Protein AF-A0A8C5TYS0-F1 (afdb_monomer_lite)

Organism: NCBI:txid2593467

Secondary structure (DSSP, 8-state):
---HHHHHHHHHHHHHHHHHHTTSPPPP----HHHHHHHHHHHHHHHHHHHHHHHHHHHHHHHHHHHHHHHHHHHHHHHHTT-

Foldseek 3Di:
DDDPVQVVLQVVLVVLQCVVCPPHDRDDDDDDSVVSVVSSVVSVVVVVVVVVVVVVVVVVVVVVVVVVVVCVVVVVVVVVVVD

Sequence (83 aa):
QVPREMREMKRDVTLWLKKIYGNARVPQYEVNERTVDILHEVMECNEERDKDISLLIEDFKEREAKYEAEGEFESPFLIMESK

pLDDT: mean 82.59, std 12.39, range [47.34, 93.88]

InterPro domains:
  IPR026243 HAUS augmin-like complex subunit 1 [PF25762] (13-72)
  IPR026243 HAUS augmin-like complex subunit 1 [PR02087] (16-31)
  IPR026243 HAUS augmin-like complex subunit 1 [PR02087] (31-46)
  IPR026243 HAUS augmin-like complex subunit 1 [PR02087] (52-74)
  IPR026243 HAUS augmin-like complex subunit 1 [PTHR31570] (8-72)

Structure (mmCIF, N/CA/C/O backbone):
data_AF-A0A8C5TYS0-F1
#
_entry.id   AF-A0A8C5TYS0-F1
#
loop_
_atom_site.group_PDB
_atom_site.id
_atom_site.type_symbol
_atom_site.label_atom_id
_atom_site.label_alt_id
_atom_site.label_comp_id
_atom_site.label_asym_id
_atom_site.label_entity_id
_atom_site.label_seq_id
_atom_site.pdbx_PDB_ins_code
_atom_site.Cartn_x
_atom_site.Cartn_y
_atom_site.Cartn_z
_atom_site.occupancy
_atom_site.B_iso_or_equiv
_atom_site.auth_seq_id
_atom_site.auth_comp_id
_atom_site.auth_asym_id
_atom_site.auth_atom_id
_atom_site.pdbx_PDB_model_num
ATOM 1 N N . GLN A 1 1 ? -9.156 10.719 26.467 1.00 55.38 1 GLN A N 1
ATOM 2 C CA . GLN A 1 1 ? -8.917 11.554 25.271 1.00 55.38 1 GLN A CA 1
ATOM 3 C C . GLN A 1 1 ? -8.102 10.719 24.299 1.00 55.38 1 GLN A C 1
ATOM 5 O O . GLN A 1 1 ? -7.065 10.230 24.713 1.00 55.38 1 GLN A O 1
ATOM 10 N N . VAL A 1 2 ? -8.588 10.472 23.078 1.00 63.34 2 VAL A N 1
ATOM 11 C CA . VAL A 1 2 ? -7.843 9.652 22.098 1.00 63.34 2 VAL A CA 1
ATOM 12 C C . VAL A 1 2 ? -6.540 10.385 21.715 1.00 63.34 2 VAL A C 1
ATOM 14 O O . VAL A 1 2 ? -6.625 11.606 21.482 1.00 63.34 2 VAL A O 1
ATOM 17 N N . PRO A 1 3 ? -5.374 9.707 21.663 1.00 78.56 3 PRO A N 1
ATOM 18 C CA . PRO A 1 3 ? -4.095 10.300 21.259 1.00 78.56 3 PRO A CA 1
ATOM 19 C C . PRO A 1 3 ? -4.173 11.007 19.895 1.00 78.56 3 PRO A C 1
ATOM 21 O O . PRO A 1 3 ? -5.010 10.668 19.056 1.00 78.56 3 PRO A O 1
ATOM 24 N N . ARG A 1 4 ? -3.349 12.045 19.674 1.00 77.12 4 ARG A N 1
ATOM 25 C CA . ARG A 1 4 ? -3.303 12.751 18.373 1.00 77.12 4 ARG A CA 1
ATOM 26 C C . ARG A 1 4 ? -2.835 11.825 17.251 1.00 77.12 4 ARG A C 1
ATOM 28 O O . ARG A 1 4 ? -3.499 11.792 16.223 1.00 77.12 4 ARG A O 1
ATOM 35 N N . GLU A 1 5 ? -1.800 11.038 17.512 1.00 79.38 5 GLU A N 1
ATOM 36 C CA . GLU A 1 5 ? -1.217 10.065 16.578 1.00 79.38 5 GLU A CA 1
ATOM 37 C C . GLU A 1 5 ? -2.276 9.100 16.041 1.00 79.38 5 GLU A C 1
ATOM 39 O O . GLU A 1 5 ? -2.447 8.949 14.838 1.00 79.38 5 GLU A O 1
ATOM 44 N N . MET A 1 6 ? -3.118 8.562 16.920 1.00 80.44 6 MET A N 1
ATOM 45 C CA . MET A 1 6 ? -4.171 7.636 16.517 1.00 80.44 6 MET A CA 1
ATO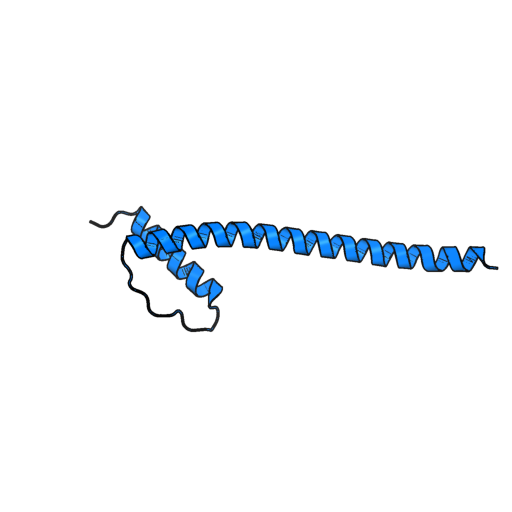M 46 C C . MET A 1 6 ? -5.255 8.274 15.625 1.00 80.44 6 MET A C 1
ATOM 48 O O . MET A 1 6 ? -5.870 7.610 14.785 1.00 80.44 6 MET A O 1
ATOM 52 N N . ARG A 1 7 ? -5.512 9.582 15.777 1.00 83.12 7 ARG A N 1
ATOM 53 C CA . ARG A 1 7 ? -6.402 10.308 14.854 1.00 83.12 7 ARG A CA 1
ATOM 54 C C . ARG A 1 7 ? -5.768 10.479 13.477 1.00 83.12 7 ARG A C 1
ATOM 56 O O . ARG A 1 7 ? -6.499 10.445 12.489 1.00 83.12 7 ARG A O 1
ATOM 63 N N . GLU A 1 8 ? -4.459 10.689 13.432 1.00 88.00 8 GLU A N 1
ATOM 64 C CA . GLU A 1 8 ? -3.691 10.844 12.198 1.00 88.00 8 GLU A CA 1
ATOM 65 C C . GLU A 1 8 ? -3.610 9.506 11.454 1.00 88.00 8 GLU A C 1
ATOM 67 O O . GLU A 1 8 ? -4.110 9.431 10.333 1.00 88.00 8 GLU A O 1
ATOM 72 N N . MET A 1 9 ? -3.204 8.422 12.128 1.00 88.25 9 MET A N 1
ATOM 73 C CA . MET A 1 9 ? -3.177 7.062 11.565 1.00 88.25 9 MET A CA 1
ATOM 74 C C . MET A 1 9 ? -4.523 6.655 10.960 1.00 88.25 9 MET A C 1
ATOM 76 O O . MET A 1 9 ? -4.606 6.195 9.822 1.00 88.25 9 MET A O 1
ATOM 80 N N . LYS A 1 10 ? -5.626 6.899 11.681 1.00 88.94 10 LYS A N 1
ATOM 81 C CA . LYS A 1 10 ? -6.975 6.623 11.169 1.00 88.94 10 LYS A CA 1
ATOM 82 C C . LYS A 1 10 ? -7.283 7.407 9.892 1.00 88.94 10 LYS A C 1
ATOM 84 O O . LYS A 1 10 ? -7.966 6.892 8.999 1.00 88.94 10 LYS A O 1
ATOM 89 N N . ARG A 1 11 ? -6.857 8.670 9.818 1.00 91.25 11 ARG A N 1
ATOM 90 C CA . ARG A 1 11 ? -7.087 9.520 8.647 1.00 91.25 11 ARG A CA 1
ATOM 91 C C . ARG A 1 11 ? -6.310 8.993 7.448 1.00 91.25 11 ARG A C 1
ATOM 93 O O . ARG A 1 11 ? -6.893 8.892 6.369 1.00 91.25 11 ARG A O 1
ATOM 100 N N . ASP A 1 12 ? -5.057 8.622 7.658 1.00 92.50 12 ASP A N 1
ATOM 101 C CA . ASP A 1 12 ? -4.164 8.167 6.598 1.00 92.50 12 ASP A CA 1
ATOM 102 C C . ASP A 1 12 ? -4.622 6.812 6.049 1.00 92.50 12 ASP A C 1
ATOM 104 O O . ASP A 1 12 ? -4.844 6.695 4.843 1.00 92.50 12 ASP A O 1
ATOM 108 N N . VAL A 1 13 ? -4.989 5.867 6.924 1.00 92.12 13 VAL A N 1
ATOM 109 C CA . VAL A 1 13 ? -5.645 4.603 6.539 1.00 92.12 13 VAL A CA 1
ATOM 110 C C . VAL A 1 13 ? -6.912 4.848 5.715 1.00 92.12 13 VAL A C 1
ATOM 112 O O . VAL A 1 13 ? -7.153 4.178 4.712 1.00 92.12 13 VAL A O 1
ATOM 115 N N . THR A 1 14 ? -7.735 5.830 6.092 1.00 91.00 14 THR A N 1
ATOM 116 C CA . THR A 1 14 ? -8.975 6.136 5.357 1.00 91.00 14 THR A CA 1
ATOM 117 C C . THR A 1 14 ? -8.687 6.672 3.950 1.00 91.00 14 THR A C 1
ATOM 119 O O . THR A 1 14 ? -9.409 6.346 3.004 1.00 91.00 14 THR A O 1
ATOM 122 N N . LEU A 1 15 ? -7.666 7.518 3.799 1.00 92.75 15 LEU A N 1
ATOM 123 C CA . LEU A 1 15 ? -7.253 8.053 2.500 1.00 92.75 15 LEU A CA 1
ATOM 124 C C . LEU A 1 15 ? -6.633 6.960 1.625 1.00 92.75 15 LEU A C 1
ATOM 126 O O . LEU A 1 15 ? -6.984 6.853 0.450 1.00 92.75 15 LEU A O 1
ATOM 130 N N . TRP A 1 16 ? -5.788 6.114 2.209 1.00 93.88 16 TRP A N 1
ATOM 131 C CA . TRP A 1 16 ? -5.166 4.985 1.527 1.00 93.88 16 TRP A CA 1
ATOM 132 C C . TRP A 1 16 ? -6.196 3.951 1.049 1.00 93.88 16 TRP A C 1
ATOM 134 O O . TRP A 1 16 ? -6.181 3.564 -0.118 1.00 93.88 16 TRP A O 1
ATOM 144 N N . LEU A 1 17 ? -7.182 3.589 1.878 1.00 92.50 17 LEU A N 1
ATOM 145 C CA . LEU A 1 17 ? -8.271 2.696 1.460 1.00 92.50 17 LEU A CA 1
ATOM 146 C C . LEU A 1 17 ? -9.086 3.282 0.299 1.00 92.50 17 LEU A C 1
ATOM 148 O O . LEU A 1 17 ? -9.452 2.558 -0.625 1.00 92.50 17 LEU A O 1
ATOM 152 N N . LYS A 1 18 ? -9.344 4.597 0.299 1.00 91.44 18 LYS A N 1
ATOM 153 C CA . LYS A 1 18 ? -9.995 5.262 -0.842 1.00 91.44 18 LYS A CA 1
ATOM 154 C C . LYS A 1 18 ? -9.136 5.211 -2.106 1.00 91.44 18 LYS A C 1
ATOM 156 O O . LYS A 1 18 ? -9.685 5.008 -3.183 1.00 91.44 18 LYS A O 1
ATOM 161 N N . LYS A 1 19 ? -7.815 5.373 -1.983 1.00 91.31 19 LYS A N 1
ATOM 162 C CA . LYS A 1 19 ? -6.869 5.258 -3.104 1.00 91.31 19 LYS A CA 1
ATOM 163 C C . LYS A 1 19 ? -6.895 3.848 -3.705 1.00 91.31 19 LYS A C 1
ATOM 165 O O . LYS A 1 19 ? -7.049 3.733 -4.915 1.00 91.31 19 LYS A O 1
ATOM 170 N N . ILE A 1 20 ? -6.819 2.799 -2.880 1.00 91.19 20 ILE A N 1
ATOM 171 C CA . ILE A 1 20 ? -6.810 1.398 -3.346 1.00 91.19 20 ILE A CA 1
ATOM 172 C C . ILE A 1 20 ? -8.131 0.993 -3.998 1.00 91.19 20 ILE A C 1
ATOM 174 O O . ILE A 1 20 ? -8.133 0.367 -5.055 1.00 91.19 20 ILE A O 1
ATOM 178 N N . TYR A 1 21 ? -9.263 1.333 -3.380 1.00 90.88 21 TYR A N 1
ATOM 179 C CA . TYR A 1 21 ? -10.567 0.948 -3.923 1.00 90.88 21 TYR A CA 1
ATOM 180 C C . TYR A 1 21 ? -11.009 1.843 -5.091 1.00 90.88 21 TYR A C 1
ATOM 182 O O . TYR A 1 21 ? -11.873 1.440 -5.871 1.00 90.88 21 TYR A O 1
ATOM 190 N N . GLY A 1 22 ? -10.424 3.035 -5.251 1.00 89.25 22 GLY A N 1
ATOM 191 C CA . GLY A 1 22 ? -10.735 3.963 -6.335 1.00 89.25 22 GLY A CA 1
ATOM 192 C C . GLY A 1 22 ? -12.225 4.315 -6.373 1.00 89.25 22 GLY A C 1
ATOM 193 O O . GLY A 1 22 ? -12.739 4.988 -5.483 1.00 89.25 22 GLY A O 1
ATOM 194 N N . ASN A 1 23 ? -12.926 3.834 -7.406 1.00 89.81 23 ASN A N 1
ATOM 195 C CA . ASN A 1 23 ? -14.373 4.026 -7.574 1.00 89.81 23 ASN A CA 1
ATOM 196 C C . ASN A 1 23 ? -15.229 2.957 -6.872 1.00 89.81 23 ASN A C 1
ATOM 198 O O . ASN A 1 23 ? -16.451 3.105 -6.782 1.00 89.81 23 ASN A O 1
ATOM 202 N N . ALA A 1 24 ? -14.625 1.865 -6.401 1.00 91.62 24 ALA A N 1
ATOM 203 C CA . ALA A 1 24 ? -15.328 0.840 -5.648 1.00 91.62 24 ALA A CA 1
ATOM 204 C C . ALA A 1 24 ? -15.627 1.317 -4.218 1.00 91.62 24 ALA A C 1
ATOM 206 O O . ALA A 1 24 ? -14.936 2.162 -3.645 1.00 91.62 24 ALA A O 1
ATOM 207 N N . ARG A 1 25 ? -16.680 0.761 -3.611 1.00 89.06 25 ARG A N 1
ATOM 208 C CA . ARG A 1 25 ? -16.991 1.041 -2.205 1.00 89.06 25 ARG A CA 1
ATOM 209 C C . ARG A 1 25 ? -16.002 0.317 -1.299 1.00 89.06 25 ARG A C 1
ATOM 211 O O . ARG A 1 25 ? -15.866 -0.899 -1.394 1.00 89.06 25 ARG A O 1
ATOM 218 N N . VAL A 1 26 ? -15.400 1.064 -0.375 1.00 89.25 26 VAL A N 1
ATOM 219 C CA . VAL A 1 26 ? -14.613 0.497 0.725 1.00 89.25 26 VAL A CA 1
ATOM 220 C C . VAL A 1 26 ? -15.539 -0.377 1.590 1.00 89.25 26 VAL A C 1
ATOM 222 O O . VAL A 1 26 ? -16.597 0.112 2.010 1.00 89.25 26 VAL A O 1
ATOM 225 N N . PRO A 1 27 ? -15.189 -1.651 1.848 1.00 89.19 27 PRO A N 1
ATOM 226 C CA . PRO A 1 27 ? -15.950 -2.520 2.736 1.00 89.19 27 PRO A CA 1
ATOM 227 C C . PRO A 1 27 ? -16.088 -1.914 4.132 1.00 89.19 27 PRO A C 1
ATOM 229 O O . PRO A 1 27 ? -15.200 -1.209 4.607 1.00 89.19 27 PRO A O 1
ATOM 232 N N . GLN A 1 28 ? -17.198 -2.202 4.810 1.00 87.62 28 GLN A N 1
ATOM 233 C CA . GLN A 1 28 ? -17.327 -1.826 6.214 1.00 87.62 28 GLN A CA 1
ATOM 234 C C . GLN A 1 28 ? -16.383 -2.678 7.061 1.00 87.62 28 GLN A C 1
ATOM 236 O O . GLN A 1 28 ? -16.321 -3.895 6.900 1.00 87.62 28 GLN A O 1
ATOM 241 N N . TYR A 1 29 ? -15.674 -2.028 7.975 1.00 86.94 29 TYR A N 1
ATOM 242 C CA . TYR A 1 29 ? -14.788 -2.671 8.932 1.00 86.94 29 TYR A CA 1
ATOM 243 C C . TYR A 1 29 ? -14.982 -2.044 10.308 1.00 86.94 29 TYR A C 1
ATOM 245 O O . TYR A 1 29 ? -15.430 -0.900 10.440 1.00 86.94 29 TYR A O 1
ATOM 253 N N . GLU A 1 30 ? -14.660 -2.807 11.344 1.00 89.38 30 GLU A N 1
ATOM 254 C CA . GLU A 1 30 ? -14.683 -2.301 12.706 1.00 89.38 30 GLU A CA 1
ATOM 255 C C . GLU A 1 30 ? -13.514 -1.334 12.913 1.00 89.38 30 GLU A C 1
ATOM 257 O O . GLU A 1 30 ? -12.352 -1.697 12.750 1.00 89.38 30 GLU A O 1
ATOM 262 N N . VAL A 1 31 ? -13.812 -0.084 13.266 1.00 84.31 31 VAL A N 1
ATOM 263 C CA . VAL A 1 31 ? -12.783 0.931 13.511 1.00 84.31 31 VAL A CA 1
ATOM 264 C C . VAL A 1 31 ? -12.420 0.927 14.993 1.00 84.31 31 VAL A C 1
ATOM 266 O O . VAL A 1 31 ? -12.907 1.761 15.758 1.00 84.31 31 VAL A O 1
ATOM 269 N N . ASN A 1 32 ? -11.575 -0.021 15.390 1.00 88.25 32 ASN A N 1
ATOM 270 C CA . ASN A 1 32 ? -10.942 -0.053 16.708 1.00 88.25 32 ASN A CA 1
ATOM 271 C C . ASN A 1 32 ? -9.432 0.232 16.600 1.00 88.25 32 ASN A C 1
ATOM 273 O O . ASN A 1 32 ? -8.890 0.323 15.500 1.00 88.25 32 ASN A O 1
ATOM 277 N N . GLU A 1 33 ? -8.771 0.420 17.743 1.00 86.31 33 GLU A N 1
ATOM 278 C CA . GLU A 1 33 ? -7.342 0.764 17.812 1.00 86.31 33 GLU A CA 1
ATOM 279 C C . GLU A 1 33 ? -6.464 -0.245 17.094 1.00 86.31 33 GLU A C 1
ATOM 281 O O . GLU A 1 33 ? -5.767 0.096 16.145 1.00 86.31 33 GLU A O 1
ATOM 286 N N . ARG A 1 34 ? -6.658 -1.517 17.426 1.00 89.81 34 ARG A N 1
ATOM 287 C CA . ARG A 1 34 ? -5.943 -2.623 16.806 1.00 89.81 34 ARG A CA 1
ATOM 288 C C . ARG A 1 34 ? -6.144 -2.686 15.290 1.00 89.81 34 ARG A C 1
ATOM 290 O O . ARG A 1 34 ? -5.205 -2.979 14.562 1.00 89.81 34 ARG A O 1
ATOM 297 N N . THR A 1 35 ? -7.358 -2.449 14.801 1.00 90.81 35 THR A N 1
ATOM 298 C CA . THR A 1 35 ? -7.656 -2.499 13.367 1.00 90.81 35 THR A CA 1
ATOM 299 C C . THR A 1 35 ? -7.021 -1.328 12.628 1.00 90.81 35 THR A C 1
ATOM 301 O O . THR A 1 35 ? -6.528 -1.522 11.521 1.00 90.81 35 THR A O 1
ATOM 304 N N . VAL A 1 36 ? -7.013 -0.130 13.218 1.00 90.56 36 VAL A N 1
ATOM 305 C CA . VAL A 1 36 ? -6.333 1.030 12.625 1.00 90.56 36 VAL A CA 1
ATOM 306 C C . VAL A 1 36 ? -4.826 0.798 12.573 1.00 90.56 36 VAL A C 1
ATOM 308 O O . VAL A 1 36 ? -4.248 1.035 11.519 1.00 90.56 36 VAL A O 1
ATOM 311 N N . ASP A 1 37 ? -4.223 0.271 13.639 1.00 91.62 37 ASP A N 1
ATOM 312 C CA . ASP A 1 37 ? -2.783 -0.007 13.687 1.00 91.62 37 ASP A CA 1
ATOM 313 C C . ASP A 1 37 ? -2.367 -1.049 12.643 1.00 91.62 37 ASP A C 1
ATOM 315 O O . ASP A 1 37 ? -1.452 -0.810 11.859 1.00 91.62 37 ASP A O 1
ATOM 319 N N . ILE A 1 38 ? -3.096 -2.170 12.555 1.00 92.69 38 ILE A N 1
ATOM 320 C CA . ILE A 1 38 ? -2.829 -3.208 11.545 1.00 92.69 38 ILE A CA 1
ATOM 321 C C . ILE A 1 38 ? -2.953 -2.628 10.131 1.00 92.69 38 ILE A C 1
ATOM 323 O O . ILE A 1 38 ? -2.116 -2.890 9.273 1.00 92.69 38 ILE A O 1
ATOM 327 N N . LEU A 1 39 ? -3.998 -1.842 9.857 1.00 93.25 39 LEU A N 1
ATOM 328 C CA . LEU A 1 39 ? -4.180 -1.238 8.535 1.00 93.25 39 LEU A CA 1
ATOM 329 C C . LEU A 1 39 ? -3.114 -0.182 8.224 1.00 93.25 39 LEU A C 1
ATOM 331 O O . LEU A 1 39 ? -2.778 -0.005 7.055 1.00 93.25 39 LEU A O 1
ATOM 335 N N . HIS A 1 40 ? -2.595 0.507 9.238 1.00 92.75 40 HIS A N 1
ATOM 336 C CA . HIS A 1 40 ? -1.516 1.473 9.079 1.00 92.75 40 HIS A CA 1
ATOM 337 C C . HIS A 1 40 ? -0.205 0.783 8.691 1.00 92.75 40 HIS A C 1
ATOM 339 O O . HIS A 1 40 ? 0.431 1.192 7.725 1.00 92.75 40 HIS A O 1
ATOM 345 N N . GLU A 1 41 ? 0.147 -0.317 9.359 1.00 93.25 41 GLU A N 1
ATOM 346 C CA . GLU A 1 41 ? 1.317 -1.132 9.004 1.00 93.25 41 GLU A CA 1
ATOM 347 C C . GLU A 1 41 ? 1.204 -1.677 7.569 1.00 93.25 41 GLU A C 1
ATOM 349 O O . GLU A 1 41 ? 2.136 -1.584 6.769 1.00 93.25 41 GLU A O 1
ATOM 354 N N . VAL A 1 42 ? 0.019 -2.171 7.186 1.00 93.38 42 VAL A N 1
ATOM 355 C CA . VAL A 1 42 ? -0.227 -2.639 5.812 1.00 93.38 42 VAL A CA 1
ATOM 356 C C . VAL A 1 42 ? -0.108 -1.497 4.798 1.00 93.38 42 VAL A C 1
ATOM 358 O O . VAL A 1 42 ? 0.423 -1.711 3.707 1.00 93.38 42 VAL A O 1
ATOM 361 N N . MET A 1 43 ? -0.585 -0.294 5.132 1.00 93.38 43 MET A N 1
ATOM 362 C CA . MET A 1 43 ? -0.439 0.891 4.285 1.00 93.38 43 MET A CA 1
ATOM 363 C C . MET A 1 43 ? 1.035 1.221 4.041 1.00 93.38 43 MET A C 1
ATOM 365 O O . MET A 1 43 ? 1.419 1.411 2.887 1.00 93.38 43 MET A O 1
ATOM 369 N N . GLU A 1 44 ? 1.850 1.266 5.096 1.00 91.56 44 GLU A N 1
ATOM 370 C CA . GLU A 1 44 ? 3.283 1.561 4.998 1.00 91.56 44 GLU A CA 1
ATOM 371 C C . GLU A 1 44 ? 3.990 0.545 4.096 1.00 91.56 44 GLU A C 1
ATOM 373 O O . GLU A 1 44 ? 4.606 0.928 3.098 1.00 91.56 44 GLU A O 1
ATOM 378 N N . CYS A 1 45 ? 3.791 -0.753 4.351 1.00 91.19 45 CYS A N 1
ATOM 379 C CA . CYS A 1 45 ? 4.339 -1.813 3.505 1.00 91.19 45 CYS A CA 1
ATOM 380 C C . CYS A 1 45 ? 3.834 -1.745 2.055 1.00 91.19 45 CYS A C 1
ATOM 382 O O . CYS A 1 45 ? 4.531 -2.159 1.127 1.00 91.19 45 CYS A O 1
ATOM 384 N N . ASN A 1 46 ? 2.605 -1.281 1.820 1.00 90.50 46 ASN A N 1
ATOM 385 C CA . ASN A 1 46 ? 2.092 -1.142 0.464 1.00 90.50 46 ASN A CA 1
ATOM 386 C C . ASN A 1 46 ? 2.754 0.019 -0.283 1.00 90.50 46 ASN A C 1
ATOM 388 O O . ASN A 1 46 ? 3.161 -0.160 -1.424 1.00 90.50 46 ASN A O 1
ATOM 392 N N . GLU A 1 47 ? 2.865 1.189 0.344 1.00 89.12 47 GLU A N 1
ATOM 393 C CA . GLU A 1 47 ? 3.466 2.373 -0.280 1.00 89.12 47 GLU A CA 1
ATOM 394 C C . GLU A 1 47 ? 4.967 2.194 -0.554 1.00 89.12 47 GLU A C 1
ATOM 396 O O . GLU A 1 47 ? 5.471 2.740 -1.534 1.00 89.12 47 GLU A O 1
ATOM 401 N N . GLU A 1 48 ? 5.692 1.430 0.268 1.00 87.12 48 GLU A N 1
ATOM 402 C CA . GLU A 1 48 ? 7.084 1.064 -0.026 1.00 87.12 48 GLU A CA 1
ATOM 403 C C . GLU A 1 48 ? 7.182 0.161 -1.261 1.00 87.12 48 GLU A C 1
ATOM 405 O O . GLU A 1 48 ? 7.887 0.490 -2.214 1.00 87.12 48 GLU A O 1
ATOM 410 N N . ARG A 1 49 ? 6.399 -0.922 -1.309 1.00 86.62 49 ARG A N 1
ATOM 411 C CA . ARG A 1 49 ? 6.417 -1.847 -2.454 1.00 86.62 49 ARG A CA 1
ATOM 412 C C . ARG A 1 49 ? 5.930 -1.205 -3.750 1.00 86.62 49 ARG A C 1
ATOM 414 O O . ARG A 1 49 ? 6.462 -1.517 -4.810 1.00 86.62 49 ARG A O 1
ATOM 421 N N . ASP A 1 50 ? 4.933 -0.322 -3.693 1.00 87.38 50 ASP A N 1
ATOM 422 C CA . ASP A 1 50 ? 4.430 0.381 -4.881 1.00 87.38 50 ASP A CA 1
ATOM 423 C C . ASP A 1 50 ? 5.521 1.260 -5.516 1.00 87.38 50 ASP A C 1
ATOM 425 O O . ASP A 1 50 ? 5.597 1.368 -6.745 1.00 87.38 50 ASP A O 1
ATOM 429 N N . LYS A 1 51 ? 6.401 1.854 -4.698 1.00 87.44 51 LYS A N 1
ATOM 430 C CA . LYS A 1 51 ? 7.568 2.602 -5.189 1.00 87.44 51 LYS A CA 1
ATOM 431 C C . LYS A 1 51 ? 8.573 1.673 -5.855 1.00 87.44 51 LYS A C 1
ATOM 433 O O . LYS A 1 51 ? 8.992 1.962 -6.973 1.00 87.44 51 LYS A O 1
ATOM 438 N N . ASP A 1 52 ? 8.901 0.550 -5.221 1.00 85.94 52 ASP A N 1
ATOM 439 C CA . ASP A 1 52 ? 9.844 -0.426 -5.777 1.00 85.94 52 ASP A CA 1
ATOM 440 C C . ASP A 1 52 ? 9.360 -0.983 -7.123 1.00 85.94 52 ASP A C 1
ATOM 442 O O . ASP A 1 52 ? 10.120 -1.052 -8.088 1.00 85.94 52 ASP A O 1
ATOM 446 N N . ILE A 1 53 ? 8.071 -1.319 -7.226 1.00 83.69 53 ILE A N 1
ATOM 447 C CA . ILE A 1 53 ? 7.461 -1.790 -8.477 1.00 83.69 53 ILE A CA 1
ATOM 448 C C . ILE A 1 53 ? 7.512 -0.698 -9.551 1.00 83.69 53 ILE A C 1
ATOM 450 O O . ILE A 1 53 ? 7.811 -0.994 -10.707 1.00 83.69 53 ILE A O 1
ATOM 454 N N . SER A 1 54 ? 7.247 0.559 -9.187 1.00 87.06 54 SER A N 1
ATOM 455 C CA . SER A 1 54 ? 7.305 1.680 -10.132 1.00 87.06 54 SER A CA 1
ATOM 456 C C . SER A 1 54 ? 8.712 1.870 -10.702 1.00 87.06 54 SER A C 1
ATOM 458 O O . SER A 1 54 ? 8.854 2.023 -11.914 1.00 87.06 54 SER A O 1
A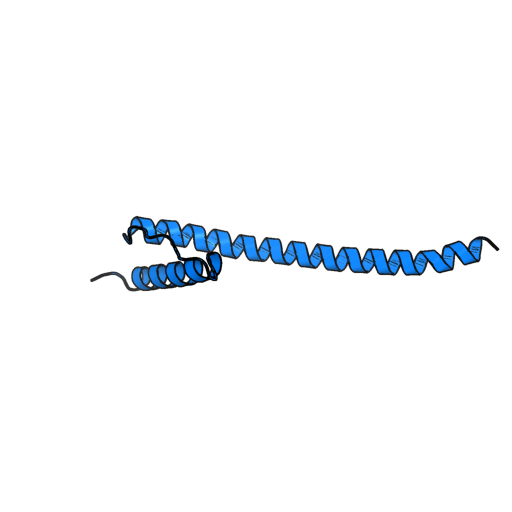TOM 460 N N . LEU A 1 55 ? 9.742 1.783 -9.854 1.00 89.19 55 LEU A N 1
ATOM 461 C CA . LEU A 1 55 ? 11.144 1.859 -10.274 1.00 89.19 55 LEU A CA 1
ATOM 462 C C . LEU A 1 55 ? 11.528 0.700 -11.199 1.00 89.19 55 LEU A C 1
ATOM 464 O O . LEU A 1 55 ? 12.191 0.915 -12.210 1.00 89.19 55 LEU A O 1
ATOM 468 N N . LEU A 1 56 ? 11.073 -0.522 -10.900 1.00 90.88 56 LEU A N 1
ATOM 469 C CA . LEU A 1 56 ? 11.305 -1.674 -11.773 1.00 90.88 56 LEU A CA 1
ATOM 470 C C . LEU A 1 56 ? 10.642 -1.488 -13.143 1.00 90.88 56 LEU A C 1
ATOM 472 O O . LEU A 1 56 ? 11.270 -1.758 -14.161 1.00 90.88 56 LEU A O 1
ATOM 476 N N . ILE A 1 57 ? 9.397 -1.007 -13.195 1.00 89.25 57 ILE A N 1
ATOM 477 C CA . ILE A 1 57 ? 8.702 -0.747 -14.467 1.00 89.25 57 ILE A CA 1
ATOM 478 C C . ILE A 1 57 ? 9.452 0.299 -15.300 1.00 89.25 57 ILE A C 1
ATOM 480 O O . ILE A 1 57 ? 9.547 0.152 -16.518 1.00 89.25 57 ILE A O 1
ATOM 484 N N . GLU A 1 58 ? 9.960 1.356 -14.668 1.00 89.81 58 GLU A N 1
ATOM 485 C CA . GLU A 1 58 ? 10.738 2.392 -15.348 1.00 89.81 58 GLU A CA 1
ATOM 486 C C . GLU A 1 58 ? 12.056 1.839 -15.908 1.00 89.81 58 GLU A C 1
ATOM 488 O O . GLU A 1 58 ? 12.331 2.039 -17.091 1.00 89.81 58 GLU A O 1
ATOM 493 N N . ASP A 1 59 ? 12.800 1.054 -15.120 1.00 91.12 59 ASP A N 1
ATOM 494 C CA . ASP A 1 59 ? 14.031 0.384 -15.571 1.00 91.12 59 ASP A CA 1
ATOM 495 C C . ASP A 1 59 ? 13.772 -0.548 -16.765 1.00 91.12 59 ASP A C 1
ATOM 497 O O . ASP A 1 59 ? 14.511 -0.535 -17.752 1.00 91.12 59 ASP A O 1
ATOM 501 N N . PHE A 1 60 ? 12.684 -1.324 -16.719 1.00 87.44 60 PHE A N 1
ATOM 502 C CA . PHE A 1 60 ? 12.304 -2.200 -17.827 1.00 87.44 60 PHE A CA 1
ATOM 503 C C . PHE A 1 60 ? 11.981 -1.413 -19.099 1.00 87.44 60 PHE A C 1
ATOM 505 O O . PHE A 1 60 ? 12.464 -1.784 -20.167 1.00 87.44 60 PHE A O 1
ATOM 512 N N . LYS A 1 61 ? 11.236 -0.307 -18.999 1.00 90.31 61 LYS A N 1
ATOM 513 C CA . LYS A 1 61 ? 10.928 0.551 -20.155 1.00 90.31 61 LYS A CA 1
ATOM 514 C C . LYS A 1 61 ? 12.176 1.185 -20.755 1.00 90.31 61 LYS A C 1
ATOM 516 O O . LYS A 1 61 ? 12.307 1.241 -21.974 1.00 90.31 61 LYS A O 1
ATOM 521 N N . GLU A 1 62 ? 13.096 1.661 -19.917 1.00 88.69 62 GLU A N 1
ATOM 522 C CA . GLU A 1 62 ? 14.357 2.233 -20.393 1.00 88.69 62 GLU A CA 1
ATOM 523 C C . GLU A 1 62 ? 15.193 1.174 -21.122 1.00 88.69 62 GLU A C 1
ATOM 525 O O . GLU A 1 62 ? 15.788 1.442 -22.167 1.00 88.69 62 GLU A O 1
ATOM 530 N N . ARG A 1 63 ? 15.213 -0.051 -20.593 1.00 85.81 63 ARG A N 1
ATOM 531 C CA . ARG A 1 63 ? 15.921 -1.172 -21.205 1.00 85.81 63 ARG A CA 1
ATOM 532 C C . ARG A 1 63 ? 15.297 -1.603 -22.531 1.00 85.81 63 ARG A C 1
ATOM 534 O O . ARG A 1 63 ? 16.037 -1.831 -23.481 1.00 85.81 63 ARG A O 1
ATOM 541 N N . GLU A 1 64 ? 13.971 -1.688 -22.612 1.00 85.00 64 GLU A N 1
ATOM 542 C CA . GLU A 1 64 ? 13.257 -1.963 -23.866 1.00 85.00 64 GLU A CA 1
ATOM 543 C C . GLU A 1 64 ? 13.587 -0.914 -24.932 1.00 85.00 64 GLU A C 1
ATOM 545 O O . GLU A 1 64 ? 13.976 -1.280 -26.038 1.00 85.00 64 GLU A O 1
ATOM 550 N N . ALA A 1 65 ? 13.541 0.375 -24.579 1.00 86.25 65 ALA A N 1
ATOM 551 C CA . ALA A 1 65 ? 13.873 1.461 -25.500 1.00 86.25 65 ALA A CA 1
ATOM 552 C C . ALA A 1 65 ? 15.328 1.396 -26.001 1.00 86.25 65 ALA A C 1
ATOM 554 O O . ALA A 1 65 ? 15.598 1.686 -27.166 1.00 86.25 65 ALA A O 1
ATOM 555 N N . LYS A 1 66 ? 16.276 0.994 -25.142 1.00 82.56 66 LYS A N 1
ATOM 556 C CA . LYS A 1 66 ? 17.678 0.783 -25.540 1.00 82.56 66 LYS A CA 1
ATOM 557 C C . LYS A 1 66 ? 17.818 -0.370 -26.529 1.00 82.56 66 LYS A C 1
ATOM 559 O O . LYS A 1 66 ? 18.468 -0.193 -27.550 1.00 82.56 66 LYS A O 1
ATOM 564 N N . TYR A 1 67 ? 17.184 -1.513 -26.262 1.00 75.25 67 TYR A N 1
ATOM 565 C CA . TYR A 1 67 ? 17.223 -2.655 -27.180 1.00 75.25 67 TYR A CA 1
ATOM 566 C C . TYR A 1 67 ? 16.543 -2.362 -28.520 1.00 75.25 67 TYR A C 1
ATOM 568 O O . TYR A 1 67 ? 17.040 -2.797 -29.555 1.00 75.25 67 TYR A O 1
ATOM 576 N N . GLU A 1 68 ? 15.432 -1.623 -28.522 1.00 76.50 68 GLU A N 1
ATOM 577 C CA . GLU A 1 68 ? 14.768 -1.188 -29.754 1.00 76.50 68 GLU A CA 1
ATOM 578 C C . GLU A 1 68 ? 15.694 -0.284 -30.581 1.00 76.50 68 GLU A C 1
ATOM 580 O O . GLU A 1 68 ? 15.918 -0.547 -31.761 1.00 76.50 68 GLU A O 1
ATOM 585 N N . ALA A 1 69 ? 16.333 0.702 -29.943 1.00 76.88 69 ALA A N 1
ATOM 586 C CA . ALA A 1 69 ? 17.294 1.582 -30.603 1.00 76.88 69 ALA A CA 1
ATOM 587 C C . ALA A 1 69 ? 18.548 0.840 -31.106 1.00 76.88 69 ALA A C 1
ATOM 589 O O . ALA A 1 69 ? 19.025 1.117 -32.205 1.00 76.88 69 ALA A O 1
ATOM 590 N N . GLU A 1 70 ? 19.089 -0.105 -30.333 1.00 74.50 70 GLU A N 1
ATOM 591 C CA . GLU A 1 70 ? 20.240 -0.925 -30.736 1.00 74.50 70 GLU A CA 1
ATOM 592 C C . GLU A 1 70 ? 19.889 -1.855 -31.906 1.00 74.50 70 GLU A C 1
ATOM 594 O O . GLU A 1 70 ? 20.643 -1.924 -32.875 1.00 74.50 70 GLU A O 1
ATOM 599 N N . GLY A 1 71 ? 18.717 -2.498 -31.888 1.00 65.00 71 GLY A N 1
ATOM 600 C CA . GLY A 1 71 ? 18.238 -3.331 -32.997 1.00 65.00 71 GLY A CA 1
ATOM 601 C C . GLY A 1 71 ? 17.970 -2.534 -34.279 1.00 65.00 71 GLY A C 1
ATOM 602 O O . GLY A 1 71 ? 18.254 -3.007 -35.384 1.00 65.00 71 GLY A O 1
ATOM 603 N N . GLU A 1 72 ? 17.487 -1.296 -34.151 1.00 61.12 72 GLU A N 1
ATOM 604 C CA . GLU A 1 72 ? 17.378 -0.351 -35.266 1.00 61.12 72 GLU A CA 1
ATOM 605 C C . GLU A 1 72 ? 18.740 0.133 -35.779 1.00 61.12 72 GLU A C 1
ATOM 607 O O . GLU A 1 72 ? 18.858 0.423 -36.967 1.00 61.12 72 GLU A O 1
ATOM 612 N N . PHE A 1 73 ? 19.773 0.201 -34.934 1.00 59.41 73 PHE A N 1
ATOM 613 C CA . PHE A 1 73 ? 21.137 0.566 -35.336 1.00 59.41 73 PHE A CA 1
ATOM 614 C C . PHE A 1 73 ? 21.901 -0.596 -35.989 1.00 59.41 73 PHE A C 1
ATOM 616 O O . PHE A 1 73 ? 22.653 -0.383 -36.945 1.00 59.41 73 PHE A O 1
ATOM 623 N N . GLU A 1 74 ? 21.702 -1.826 -35.515 1.00 56.03 74 GLU A N 1
ATOM 624 C CA . GLU A 1 74 ? 22.337 -3.024 -36.074 1.00 56.03 74 GLU A CA 1
ATOM 625 C C . GLU A 1 74 ? 21.713 -3.441 -37.413 1.00 56.03 74 GLU A C 1
ATOM 627 O O . GLU A 1 74 ? 22.418 -3.933 -38.296 1.00 56.03 74 GLU A O 1
ATOM 632 N N . SER A 1 75 ? 20.417 -3.185 -37.621 1.00 57.66 75 SER A N 1
ATOM 633 C CA . SER A 1 75 ? 19.710 -3.538 -38.861 1.00 57.66 75 SER A CA 1
ATOM 634 C C . SER A 1 75 ? 20.329 -2.898 -40.130 1.00 57.66 75 SER A C 1
ATOM 636 O O . SER A 1 75 ? 20.656 -3.630 -41.067 1.00 57.66 75 SER A O 1
ATOM 638 N N . PRO A 1 76 ? 20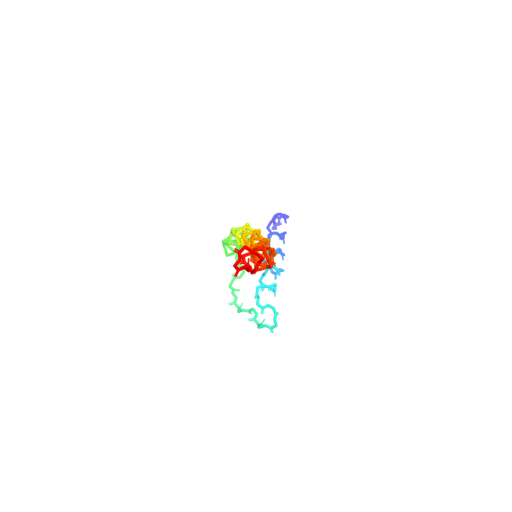.624 -1.584 -40.195 1.00 57.72 76 PRO A N 1
ATOM 639 C CA . PRO A 1 76 ? 21.332 -0.976 -41.322 1.00 57.72 76 PRO A CA 1
ATOM 640 C C . PRO A 1 76 ? 22.788 -1.435 -41.465 1.00 57.72 76 PRO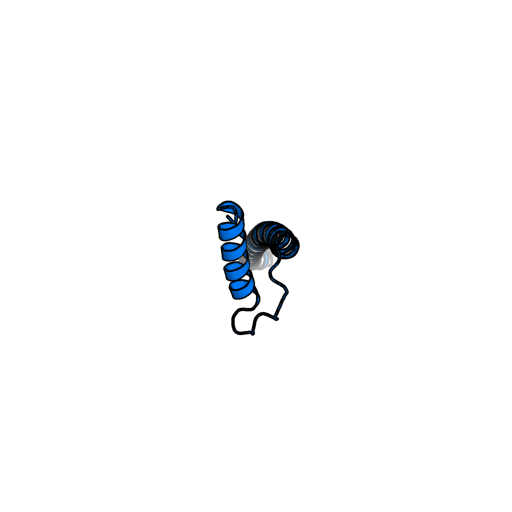 A C 1
ATOM 642 O O . PRO A 1 76 ? 23.282 -1.525 -42.589 1.00 57.72 76 PRO A O 1
ATOM 645 N N . PHE A 1 77 ? 23.481 -1.715 -40.355 1.00 57.38 77 PHE A N 1
ATOM 646 C CA . PHE A 1 77 ? 24.892 -2.116 -40.363 1.00 57.38 77 PHE A CA 1
ATOM 647 C C . PHE A 1 77 ? 25.075 -3.533 -40.933 1.00 57.38 77 PHE A C 1
ATOM 649 O O . PHE A 1 77 ? 25.898 -3.744 -41.823 1.00 57.38 77 PHE A O 1
ATOM 656 N N . LEU A 1 78 ? 24.231 -4.484 -40.523 1.00 58.00 78 LEU A N 1
ATOM 657 C CA . LEU A 1 78 ? 24.254 -5.863 -41.026 1.00 58.00 78 LEU A CA 1
ATOM 658 C C . LEU A 1 78 ? 23.807 -5.972 -42.496 1.00 58.00 78 LEU A C 1
ATOM 660 O O . LEU A 1 78 ? 24.296 -6.828 -43.238 1.00 58.00 78 LEU A O 1
ATOM 664 N N . ILE A 1 79 ? 22.920 -5.076 -42.947 1.00 60.12 79 ILE A N 1
ATOM 665 C CA . ILE A 1 79 ? 22.515 -4.980 -44.360 1.00 60.12 79 ILE A CA 1
ATOM 666 C C . ILE A 1 79 ? 23.643 -4.396 -45.234 1.00 60.12 79 ILE A C 1
ATOM 668 O O . ILE A 1 79 ? 23.704 -4.690 -46.430 1.00 60.12 79 ILE A O 1
ATOM 672 N N . MET A 1 80 ? 24.5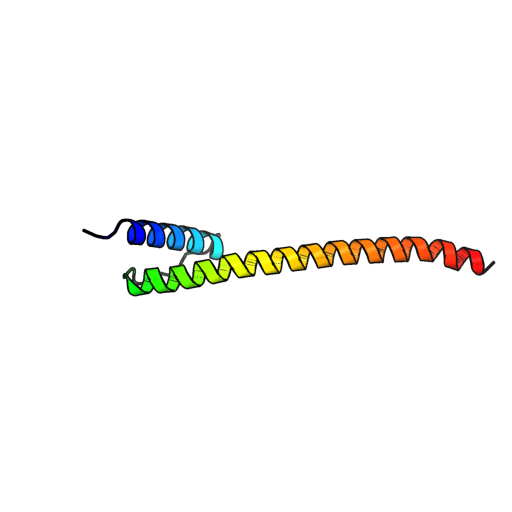51 -3.599 -44.664 1.00 59.47 80 MET A N 1
ATOM 673 C CA . MET A 1 80 ? 25.668 -2.983 -45.389 1.00 59.47 80 MET A CA 1
ATOM 674 C C . MET A 1 80 ? 26.853 -3.937 -45.585 1.00 59.47 80 MET A C 1
ATOM 676 O O . MET A 1 80 ? 27.445 -3.938 -46.659 1.00 59.47 80 MET A O 1
ATOM 680 N N . GLU A 1 81 ? 27.143 -4.790 -44.600 1.00 59.22 81 GLU A N 1
ATOM 681 C CA . GLU A 1 81 ? 28.202 -5.817 -44.663 1.00 59.22 81 GLU A CA 1
ATOM 682 C C . GLU A 1 81 ? 27.844 -7.013 -45.576 1.00 59.22 81 GLU A C 1
ATOM 684 O O . GLU A 1 81 ? 28.700 -7.833 -45.896 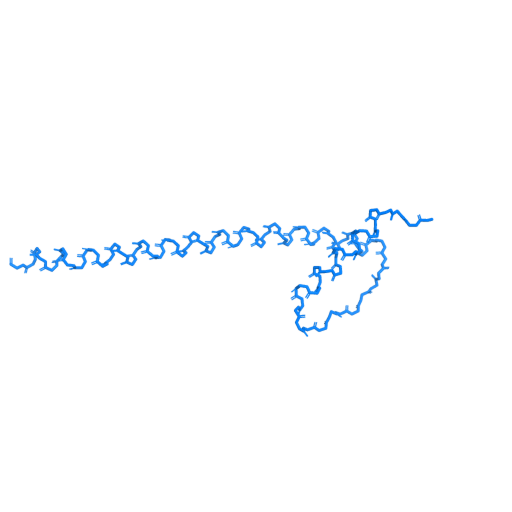1.00 59.22 81 GLU A O 1
ATOM 689 N N . SER A 1 82 ? 26.585 -7.124 -46.022 1.00 53.94 82 SER A N 1
ATOM 690 C CA . SER A 1 82 ? 26.101 -8.219 -46.884 1.00 53.94 82 SER A CA 1
ATOM 691 C C . SER A 1 82 ? 26.054 -7.877 -48.389 1.00 53.94 82 SER A C 1
ATOM 693 O O . SER A 1 82 ? 25.368 -8.574 -49.142 1.00 53.94 82 SER A O 1
ATOM 695 N N . LYS A 1 83 ? 26.726 -6.808 -48.844 1.00 47.34 83 LYS A N 1
ATOM 696 C CA . LYS A 1 83 ? 26.715 -6.339 -50.246 1.00 47.34 83 LYS A CA 1
ATOM 697 C C . LYS A 1 83 ? 28.061 -6.434 -50.952 1.00 47.34 83 LYS A C 1
ATOM 699 O O . LYS A 1 83 ? 29.090 -6.143 -50.312 1.00 47.34 83 LYS A O 1
#

Radius of gyration: 23.93 Å; chains: 1; bounding box: 46×21×76 Å